Protein AF-A0A7V4QR50-F1 (afdb_monomer_lite)

Sequence (170 aa):
MYRIDANFIKLSDVRLDKIAEGLIGVYVLYSGHSRSNPTYIGEGIILDRFYAHLHNKEMYLTKPISGVMAIIGDKTRKYWKERAQIVEWALLNIALETNRFPARNKKPGNNKIVEKYIEKYNKIKIYCYGIDPFCATGRLKISDNKIIDIDKNGITIPWNRHSPNRGRRY

pLDDT: mean 85.7, std 12.93, range [35.84, 97.62]

Foldseek 3Di:
DAEAEFEKDKPVPDDPVVLVQQFWWWKFKDADPDFQATQDIDTGSVVVVVVCCPPPPLNDGHPPMIFIMTGRGHPPDPVSRLSRQVVQLQVQVLCVVLVRHHPSDPDSTDVVSVVVCCVVPQKYKYFYWQFDRRGNVSPHTDDPDPIWIQGPVGIDRPDHNDDPDPDDDD

Secondary structure (DSSP, 8-state):
-EEEEEEEEEGGGS-HHHHHTTEEEEEEEEETT--SS-SEEEEEEHHHHHHHHHH-TTTPPPSSEEEEEEEEEETT-HHHHHHHHHHHHHHHHHHHHTT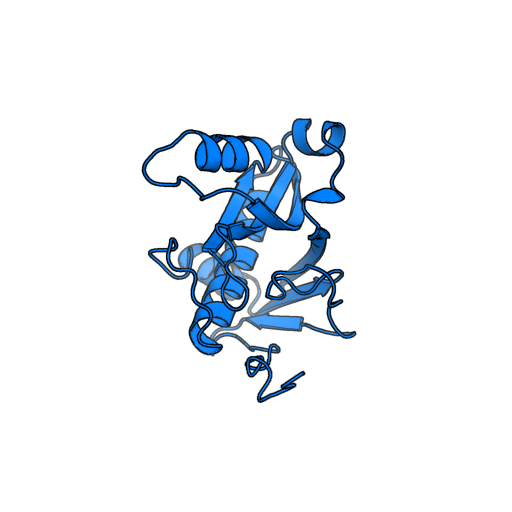---TT--SS--HHHHHHHHHHHSEEEEEEEEB-TT-TTS-PBPPTT-EEEEETTEE---------------

Radius of gyration: 15.64 Å; chains: 1; bounding box: 41×37×41 Å

Structure (mmCIF, N/CA/C/O backbone):
data_AF-A0A7V4QR50-F1
#
_entry.id   AF-A0A7V4QR50-F1
#
loop_
_atom_site.group_PDB
_atom_site.id
_atom_site.type_symbol
_atom_site.label_atom_id
_atom_site.label_alt_id
_atom_site.label_comp_id
_atom_site.label_asym_id
_atom_site.label_entity_id
_atom_site.label_seq_id
_atom_site.pdbx_PDB_ins_code
_atom_site.Cartn_x
_atom_site.Cartn_y
_atom_site.Cartn_z
_atom_site.occupancy
_atom_site.B_iso_or_equiv
_atom_site.auth_seq_id
_atom_site.auth_comp_id
_atom_site.auth_asym_id
_atom_site.auth_atom_id
_atom_site.pdbx_PDB_model_num
ATOM 1 N N . MET A 1 1 ? -16.420 -0.534 13.504 1.00 92.81 1 MET A N 1
ATOM 2 C CA . MET A 1 1 ? -15.348 -1.218 12.748 1.00 92.81 1 MET A CA 1
ATOM 3 C C . MET A 1 1 ? -15.466 -0.858 11.274 1.00 92.81 1 MET A C 1
ATOM 5 O O . MET A 1 1 ? -16.554 -0.980 10.727 1.00 92.81 1 MET A O 1
ATOM 9 N N . TYR A 1 2 ? -14.376 -0.429 10.641 1.00 96.56 2 TYR A N 1
ATOM 10 C CA . TYR A 1 2 ? -14.298 -0.118 9.213 1.00 96.56 2 TYR A CA 1
ATOM 11 C C . TYR A 1 2 ? -13.513 -1.199 8.465 1.00 96.56 2 TYR A C 1
ATOM 13 O O . TYR A 1 2 ? -12.436 -1.585 8.911 1.00 96.56 2 TYR A O 1
ATOM 21 N N . ARG A 1 3 ? -14.038 -1.689 7.338 1.00 95.81 3 ARG A N 1
ATOM 22 C CA . ARG A 1 3 ? -13.418 -2.750 6.530 1.00 95.81 3 ARG A CA 1
ATOM 23 C C . ARG A 1 3 ? -12.875 -2.192 5.215 1.00 95.81 3 ARG A C 1
ATOM 25 O O . ARG A 1 3 ? -13.574 -1.443 4.531 1.00 95.81 3 ARG A O 1
ATOM 32 N N . ILE A 1 4 ? -11.659 -2.601 4.860 1.00 95.94 4 ILE A N 1
ATOM 33 C CA . ILE A 1 4 ? -11.036 -2.364 3.556 1.00 95.94 4 ILE A CA 1
ATOM 34 C C . ILE A 1 4 ? -10.551 -3.706 3.009 1.00 95.94 4 ILE A C 1
ATOM 36 O O . ILE A 1 4 ? -9.863 -4.442 3.709 1.00 95.94 4 ILE A O 1
ATOM 40 N N . ASP A 1 5 ? -10.886 -4.006 1.762 1.00 94.69 5 ASP A N 1
ATOM 41 C CA . ASP A 1 5 ? -10.377 -5.171 1.043 1.00 94.69 5 ASP A CA 1
ATOM 42 C C . ASP A 1 5 ? -9.316 -4.698 0.040 1.00 94.69 5 ASP A C 1
ATOM 44 O O . ASP A 1 5 ? -9.555 -3.776 -0.741 1.00 94.69 5 ASP A O 1
ATOM 48 N N . ALA A 1 6 ? -8.128 -5.299 0.090 1.00 95.44 6 ALA A N 1
ATOM 49 C CA . ALA A 1 6 ? -6.980 -4.948 -0.740 1.00 95.44 6 ALA A CA 1
ATOM 50 C C . ALA A 1 6 ? -6.440 -6.205 -1.434 1.00 95.44 6 ALA A C 1
ATOM 52 O O . ALA A 1 6 ? -5.659 -6.969 -0.863 1.00 95.44 6 ALA A O 1
ATOM 53 N N . ASN A 1 7 ? -6.878 -6.431 -2.673 1.00 94.56 7 ASN A N 1
ATOM 54 C CA . ASN A 1 7 ? -6.395 -7.536 -3.496 1.00 94.56 7 ASN A CA 1
ATOM 55 C C . ASN A 1 7 ? -5.193 -7.091 -4.332 1.00 94.56 7 ASN A C 1
ATOM 57 O O . ASN A 1 7 ? -5.343 -6.298 -5.261 1.00 94.56 7 ASN A O 1
ATOM 61 N N . PHE A 1 8 ? -4.012 -7.602 -4.000 1.00 94.38 8 PHE A N 1
ATOM 62 C CA . PHE A 1 8 ? -2.772 -7.271 -4.684 1.00 94.38 8 PHE A CA 1
ATOM 63 C C . PHE A 1 8 ? -2.564 -8.170 -5.901 1.00 94.38 8 PHE A C 1
ATOM 65 O O . PHE A 1 8 ? -2.462 -9.392 -5.795 1.00 94.38 8 PHE A O 1
ATOM 72 N N . ILE A 1 9 ? -2.442 -7.546 -7.064 1.00 93.19 9 ILE A N 1
ATOM 73 C CA . ILE A 1 9 ? -2.129 -8.186 -8.342 1.00 93.19 9 ILE A CA 1
ATOM 74 C C . ILE A 1 9 ? -0.778 -7.690 -8.845 1.00 93.19 9 ILE A C 1
ATOM 76 O O . ILE A 1 9 ? -0.343 -6.590 -8.492 1.00 93.19 9 ILE A O 1
ATOM 80 N N . LYS A 1 10 ? -0.086 -8.488 -9.662 1.00 92.38 10 LYS A N 1
ATOM 81 C CA . LYS A 1 10 ? 1.173 -8.034 -10.259 1.00 92.38 10 LYS A CA 1
ATOM 82 C C . LYS A 1 10 ? 0.905 -6.882 -11.206 1.00 92.38 10 LYS A C 1
ATOM 84 O O . LYS A 1 10 ? -0.071 -6.897 -11.949 1.00 92.38 10 LYS A O 1
ATOM 89 N N . LEU A 1 11 ? 1.840 -5.942 -11.242 1.00 88.81 11 LEU A N 1
ATOM 90 C CA . LEU A 1 11 ? 1.784 -4.831 -12.181 1.00 88.81 11 LEU A CA 1
ATOM 91 C C . LEU A 1 11 ? 1.727 -5.306 -13.645 1.00 88.81 11 LEU A C 1
ATOM 93 O O . LEU A 1 11 ? 1.005 -4.726 -14.446 1.00 88.81 11 LEU A O 1
ATOM 97 N N . SER A 1 12 ? 2.452 -6.379 -13.976 1.00 88.31 12 SER A N 1
ATOM 98 C CA . SER A 1 12 ? 2.467 -6.985 -15.315 1.00 88.31 12 SER A CA 1
ATOM 99 C C . SER A 1 12 ? 1.127 -7.571 -15.752 1.00 88.31 12 SER A C 1
ATOM 101 O O . SER A 1 12 ? 0.918 -7.774 -16.942 1.00 88.31 12 SER A O 1
ATOM 103 N N . ASP A 1 13 ? 0.243 -7.865 -14.798 1.00 90.00 13 ASP A N 1
ATOM 104 C CA . ASP A 1 13 ? -0.997 -8.600 -15.047 1.00 90.00 13 ASP A CA 1
ATOM 105 C C . ASP A 1 13 ? -2.193 -7.639 -15.161 1.00 90.00 13 ASP A C 1
ATOM 107 O O . ASP A 1 13 ? -3.327 -8.064 -15.390 1.00 90.00 13 ASP A O 1
ATOM 111 N N . VAL A 1 14 ? -1.964 -6.330 -14.991 1.00 84.44 14 VAL A N 1
ATOM 112 C CA . VAL A 1 14 ? -3.031 -5.332 -15.033 1.00 84.44 14 VAL A CA 1
ATOM 113 C C . VAL A 1 14 ? -3.267 -4.869 -16.459 1.00 84.44 14 VAL A C 1
ATOM 115 O O . VAL A 1 14 ? -2.363 -4.384 -17.139 1.00 84.44 14 VAL A O 1
ATOM 118 N N . ARG A 1 15 ? -4.517 -4.978 -16.909 1.00 83.38 15 ARG A N 1
ATOM 119 C CA . ARG A 1 15 ? -4.895 -4.507 -18.237 1.00 83.38 15 ARG A CA 1
ATOM 120 C C . ARG A 1 15 ? -4.892 -2.975 -18.297 1.00 83.38 15 ARG A C 1
ATOM 122 O O . ARG A 1 15 ? -5.453 -2.304 -17.428 1.00 83.38 15 ARG A O 1
ATOM 129 N N . LEU A 1 16 ? -4.279 -2.431 -19.347 1.00 79.88 16 LEU A N 1
ATOM 130 C CA . LEU A 1 16 ? -4.116 -0.985 -19.533 1.00 79.88 16 LEU A CA 1
ATOM 131 C C . LEU A 1 16 ? -5.446 -0.249 -19.727 1.00 79.88 16 LEU A C 1
ATOM 133 O O . LEU A 1 16 ? -5.589 0.864 -19.227 1.00 79.88 16 LEU A O 1
ATOM 137 N N . ASP A 1 17 ? -6.420 -0.877 -20.391 1.00 80.50 17 ASP A N 1
ATOM 138 C CA . ASP A 1 17 ? -7.764 -0.317 -20.573 1.00 80.50 17 ASP A CA 1
ATOM 139 C C . ASP A 1 17 ? -8.435 -0.030 -19.226 1.00 80.50 17 ASP A C 1
ATOM 141 O O . ASP A 1 17 ? -9.008 1.036 -19.035 1.00 80.50 17 ASP A O 1
ATOM 145 N N . LYS A 1 18 ? -8.261 -0.929 -18.251 1.00 73.38 18 LYS A N 1
ATOM 146 C CA . LYS A 1 18 ? -8.786 -0.742 -16.897 1.00 73.38 18 LYS A CA 1
ATOM 147 C C . LYS A 1 18 ? -8.083 0.379 -16.147 1.00 73.38 18 LYS A C 1
ATOM 149 O O . LYS A 1 18 ? -8.743 1.187 -15.507 1.00 73.38 18 LYS A O 1
ATOM 154 N N . ILE A 1 19 ? -6.756 0.470 -16.228 1.00 75.19 19 ILE A N 1
ATOM 155 C CA . ILE A 1 19 ? -6.003 1.544 -15.558 1.00 75.19 19 ILE A CA 1
ATOM 156 C C . ILE A 1 19 ? -6.353 2.927 -16.141 1.00 75.19 19 ILE A C 1
ATOM 158 O O . ILE A 1 19 ? -6.427 3.903 -15.387 1.00 75.19 19 ILE A O 1
ATOM 162 N N . ALA A 1 20 ? -6.610 3.013 -17.451 1.00 74.56 20 ALA A N 1
ATOM 163 C CA . ALA A 1 20 ? -6.952 4.257 -18.144 1.00 74.56 20 ALA A CA 1
ATOM 164 C C . ALA A 1 20 ? -8.280 4.887 -17.677 1.00 74.56 20 ALA A C 1
ATOM 166 O O . ALA A 1 20 ? -8.459 6.098 -17.803 1.00 74.56 20 ALA A O 1
ATOM 167 N N . GLU A 1 21 ? -9.174 4.113 -17.052 1.00 81.31 21 GLU A N 1
ATOM 168 C CA . GLU A 1 21 ? -10.432 4.606 -16.464 1.00 81.31 21 GLU A CA 1
ATOM 169 C C . GLU A 1 21 ? -10.204 5.511 -15.223 1.00 81.31 21 GLU A C 1
ATOM 171 O O . GLU A 1 21 ? -11.137 6.112 -14.687 1.00 81.31 21 GLU A O 1
ATOM 176 N N . GLY A 1 22 ? -8.952 5.679 -14.773 1.00 81.12 22 GLY A N 1
ATOM 177 C CA . GLY A 1 22 ? -8.606 6.520 -13.626 1.00 81.12 22 GLY A CA 1
ATOM 178 C C . GLY A 1 22 ? -8.783 5.792 -12.297 1.00 81.12 22 GLY A C 1
ATOM 179 O O . GLY A 1 22 ? -9.334 6.346 -11.345 1.00 81.12 22 GLY A O 1
ATOM 180 N N . LEU A 1 23 ? -8.331 4.540 -12.236 1.00 88.62 23 LEU A N 1
ATOM 181 C CA . LEU A 1 23 ? -8.386 3.732 -11.022 1.00 88.62 23 LEU A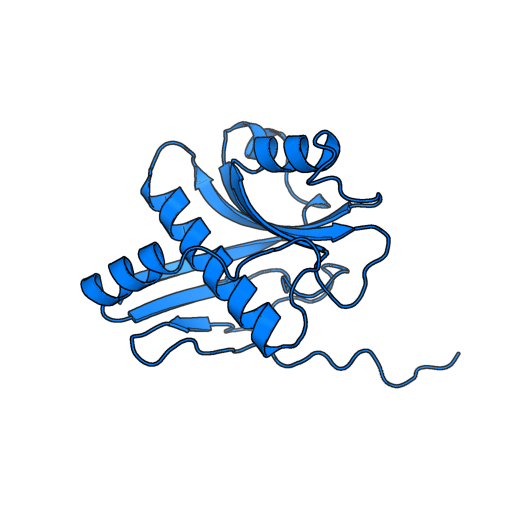 CA 1
ATOM 182 C C . LEU A 1 23 ? -7.477 4.302 -9.932 1.00 88.62 23 LEU A C 1
ATOM 184 O O . LEU A 1 23 ? -6.325 4.666 -10.183 1.00 88.62 23 LEU A O 1
ATOM 188 N N . ILE A 1 24 ? -8.005 4.333 -8.709 1.00 91.69 24 ILE A N 1
ATOM 189 C CA . ILE A 1 24 ? -7.270 4.678 -7.497 1.00 91.69 24 ILE A CA 1
ATOM 190 C C . ILE A 1 24 ? -6.834 3.391 -6.808 1.00 91.69 24 ILE A C 1
ATOM 192 O O . ILE A 1 24 ? -7.628 2.469 -6.595 1.00 91.69 24 ILE A O 1
ATOM 196 N N . GLY A 1 25 ? -5.573 3.346 -6.397 1.00 93.19 25 GLY A N 1
ATOM 197 C CA . GLY A 1 25 ? -5.053 2.209 -5.663 1.00 93.19 25 GLY A CA 1
ATOM 198 C C . GLY A 1 25 ? -3.790 2.504 -4.883 1.00 93.19 25 GLY A C 1
ATOM 199 O O . GLY A 1 25 ? -3.335 3.645 -4.790 1.00 93.19 25 GLY A O 1
ATOM 200 N N . VAL A 1 26 ? -3.238 1.429 -4.336 1.00 95.56 26 VAL A N 1
ATOM 201 C CA . VAL A 1 26 ? -1.937 1.401 -3.668 1.00 95.56 26 VAL A CA 1
ATOM 202 C C . VAL A 1 26 ? -1.012 0.496 -4.459 1.00 95.56 26 VAL A C 1
ATOM 204 O O . VAL A 1 26 ? -1.439 -0.550 -4.942 1.00 95.56 26 VAL A O 1
ATOM 207 N N . TYR A 1 27 ? 0.246 0.887 -4.600 1.00 94.19 27 TYR A N 1
ATOM 208 C CA . TYR A 1 27 ? 1.251 0.153 -5.358 1.00 94.19 27 TYR A CA 1
ATOM 209 C C . TYR A 1 27 ? 2.551 0.032 -4.565 1.00 94.19 27 TYR A C 1
ATOM 211 O O . TYR A 1 27 ? 2.948 0.939 -3.832 1.00 94.19 27 TYR A O 1
ATOM 219 N N . VAL A 1 28 ? 3.217 -1.109 -4.732 1.00 94.25 28 VAL A N 1
ATOM 220 C CA . VAL A 1 28 ? 4.521 -1.416 -4.144 1.00 94.25 28 VAL A CA 1
ATOM 221 C C . VAL A 1 28 ? 5.479 -1.751 -5.273 1.00 94.25 28 VAL A C 1
ATOM 223 O O . VAL A 1 28 ? 5.284 -2.739 -5.981 1.00 94.25 28 VAL A O 1
ATOM 226 N N . LEU A 1 29 ? 6.490 -0.906 -5.463 1.00 93.06 29 LEU A N 1
ATOM 227 C CA . LEU A 1 29 ? 7.396 -0.948 -6.606 1.00 93.06 29 LEU A CA 1
ATOM 228 C C . LEU A 1 29 ? 8.796 -1.369 -6.191 1.00 93.06 29 LEU A C 1
ATOM 230 O O . LEU A 1 29 ? 9.337 -0.909 -5.186 1.00 93.06 29 LEU A O 1
ATOM 234 N N . TYR A 1 30 ? 9.407 -2.174 -7.047 1.00 91.94 30 TYR A N 1
ATOM 235 C CA . TYR A 1 30 ? 10.787 -2.622 -6.985 1.00 91.94 30 TYR A CA 1
ATOM 236 C C . TYR A 1 30 ? 11.485 -2.200 -8.274 1.00 91.94 30 TYR A C 1
ATOM 238 O O . TYR A 1 30 ? 10.965 -2.410 -9.370 1.00 91.94 30 TYR A O 1
ATOM 246 N N . SER A 1 31 ? 12.663 -1.600 -8.144 1.00 88.25 31 SER A N 1
ATOM 247 C CA . SER A 1 31 ? 13.432 -1.061 -9.266 1.00 88.25 31 SER A CA 1
ATOM 248 C C . SER A 1 31 ? 14.902 -1.479 -9.169 1.00 88.25 31 SER A C 1
ATOM 250 O O . SER A 1 31 ? 15.363 -1.856 -8.087 1.00 88.25 31 SER A O 1
ATOM 252 N N . GLY A 1 32 ? 15.637 -1.431 -10.284 1.00 74.88 32 GLY A N 1
ATOM 253 C CA . GLY A 1 32 ? 17.101 -1.549 -10.297 1.00 74.88 32 GLY A CA 1
ATOM 254 C C . GLY A 1 32 ? 17.657 -2.805 -9.615 1.00 74.88 32 GLY A C 1
ATOM 255 O O . GLY A 1 32 ? 18.703 -2.735 -8.981 1.00 74.88 32 GLY A O 1
ATOM 256 N N . HIS A 1 33 ? 16.961 -3.940 -9.737 1.00 73.19 33 HIS A N 1
ATOM 257 C CA . HIS A 1 33 ? 17.288 -5.230 -9.108 1.00 73.19 33 HIS A CA 1
ATOM 258 C C . HIS A 1 33 ? 17.110 -5.317 -7.584 1.00 73.19 33 HIS A C 1
ATOM 260 O O . HIS A 1 33 ? 17.598 -6.277 -6.987 1.00 73.19 33 HIS A O 1
ATOM 266 N N . SER A 1 34 ? 16.392 -4.397 -6.931 1.00 75.62 34 SER A N 1
ATOM 267 C CA . SER A 1 34 ? 16.076 -4.565 -5.505 1.00 75.62 34 SER A CA 1
ATOM 268 C C . SER A 1 34 ? 15.289 -5.861 -5.266 1.00 75.62 34 SER A C 1
ATOM 270 O O . SER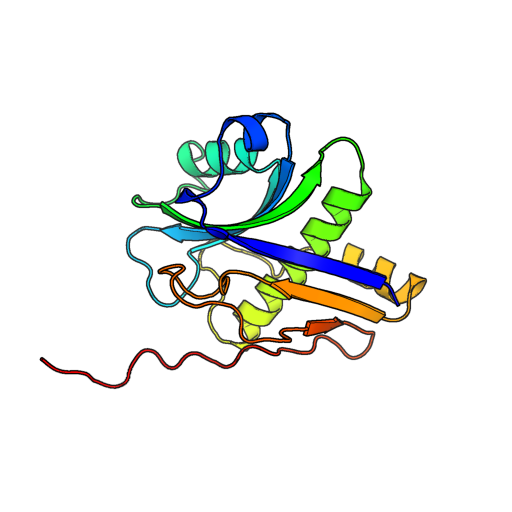 A 1 34 ? 14.194 -6.033 -5.801 1.00 75.62 34 SER A O 1
ATOM 272 N N . ARG A 1 35 ? 15.849 -6.789 -4.473 1.00 72.38 35 ARG A N 1
ATOM 273 C CA . ARG A 1 35 ? 15.242 -8.112 -4.206 1.00 72.38 35 ARG A CA 1
ATOM 274 C C . ARG A 1 35 ? 14.607 -8.241 -2.822 1.00 72.38 35 ARG A C 1
ATOM 276 O O . ARG A 1 35 ? 13.737 -9.088 -2.648 1.00 72.38 35 ARG A O 1
ATOM 283 N N . SER A 1 36 ? 15.044 -7.443 -1.848 1.00 78.81 36 SER A N 1
ATOM 284 C CA . SER A 1 36 ? 14.636 -7.573 -0.440 1.00 78.81 36 SER A CA 1
ATOM 285 C C . SER A 1 36 ? 13.681 -6.475 0.021 1.00 78.81 36 SER A C 1
ATOM 287 O O . SER A 1 36 ? 12.732 -6.764 0.747 1.00 78.81 36 SER A O 1
ATOM 289 N N . ASN A 1 37 ? 13.894 -5.236 -0.432 1.00 89.00 37 ASN A N 1
ATOM 290 C CA . ASN A 1 37 ? 13.136 -4.070 0.020 1.00 89.00 37 ASN A CA 1
ATOM 291 C C . ASN A 1 37 ? 12.400 -3.428 -1.161 1.00 89.00 37 ASN A C 1
ATOM 293 O O . ASN A 1 37 ? 12.998 -3.279 -2.234 1.00 89.00 37 ASN A O 1
ATOM 297 N N . PRO A 1 38 ? 11.135 -3.010 -0.998 1.00 92.00 38 PRO A N 1
ATOM 298 C CA . PRO A 1 38 ? 10.504 -2.134 -1.970 1.00 92.00 38 PRO A CA 1
ATOM 299 C C . PRO A 1 38 ? 11.374 -0.902 -2.223 1.00 92.00 38 PRO A C 1
ATOM 301 O O . PRO A 1 38 ? 12.014 -0.371 -1.317 1.00 92.00 38 PRO A O 1
ATOM 304 N N . THR A 1 39 ? 11.403 -0.423 -3.460 1.00 92.44 39 THR A N 1
ATOM 305 C CA . THR A 1 39 ? 11.986 0.885 -3.763 1.00 92.44 39 THR A CA 1
ATOM 306 C C . THR A 1 39 ? 11.034 2.004 -3.362 1.00 92.44 39 THR A C 1
ATOM 308 O O . THR A 1 39 ? 11.486 3.026 -2.844 1.00 92.44 39 THR A O 1
ATOM 311 N N . TYR A 1 40 ? 9.733 1.805 -3.582 1.00 92.69 40 TYR A N 1
ATOM 312 C CA . TYR A 1 40 ? 8.707 2.796 -3.288 1.00 92.69 40 TYR A CA 1
ATOM 313 C C . TYR A 1 40 ? 7.361 2.136 -2.974 1.00 92.69 40 TYR A C 1
ATOM 315 O O . TYR A 1 40 ? 6.982 1.160 -3.619 1.00 92.69 40 TYR A O 1
ATOM 323 N N . ILE A 1 41 ? 6.636 2.684 -2.005 1.00 94.75 41 ILE A N 1
ATOM 324 C CA . ILE A 1 41 ? 5.229 2.376 -1.728 1.00 94.75 41 ILE A CA 1
ATOM 325 C C . ILE A 1 41 ? 4.458 3.680 -1.887 1.00 94.75 41 ILE A C 1
ATOM 327 O O . ILE A 1 41 ? 4.873 4.703 -1.341 1.00 94.75 41 ILE A O 1
ATOM 331 N N . GLY A 1 42 ? 3.365 3.655 -2.641 1.00 93.44 42 GLY A N 1
ATOM 332 C CA . GLY A 1 42 ? 2.589 4.857 -2.903 1.00 93.44 42 GLY A CA 1
ATOM 333 C C . GLY A 1 42 ? 1.119 4.586 -3.158 1.00 93.44 42 GLY A C 1
ATOM 334 O O . GLY A 1 42 ? 0.712 3.457 -3.429 1.00 93.44 42 GLY A O 1
ATOM 335 N N . GLU A 1 43 ? 0.329 5.653 -3.122 1.00 94.00 43 GLU A N 1
ATOM 336 C CA . GLU A 1 43 ? -1.094 5.629 -3.452 1.00 94.00 43 GLU A CA 1
ATOM 337 C C . GLU A 1 43 ? -1.483 6.689 -4.494 1.00 94.00 43 GLU A C 1
ATOM 339 O O . GLU A 1 43 ? -0.763 7.667 -4.727 1.00 94.00 43 GLU A O 1
ATOM 344 N N . GLY A 1 44 ? -2.622 6.488 -5.157 1.00 91.56 44 GLY A N 1
ATOM 345 C CA . GLY A 1 44 ? -3.263 7.488 -6.010 1.00 91.56 44 GLY A CA 1
ATOM 346 C C . GLY A 1 44 ? -3.815 6.937 -7.316 1.00 91.56 44 GLY A C 1
ATOM 347 O O . GLY A 1 44 ? -4.063 5.738 -7.432 1.00 91.56 44 GLY A O 1
ATOM 348 N N . ILE A 1 45 ? -4.027 7.838 -8.283 1.00 89.75 45 ILE A N 1
ATOM 349 C CA . ILE A 1 45 ? -4.424 7.466 -9.645 1.00 89.75 45 ILE A CA 1
ATOM 350 C C . ILE A 1 45 ? -3.245 6.749 -10.288 1.00 89.75 45 ILE A C 1
ATOM 352 O O . ILE A 1 45 ? -2.172 7.324 -10.458 1.00 89.75 45 ILE A O 1
ATOM 356 N N .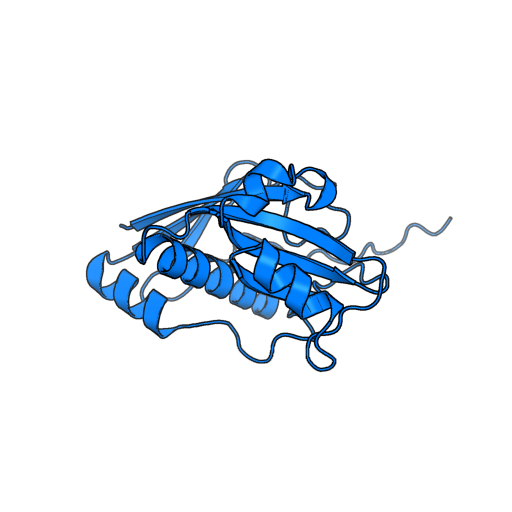 ILE A 1 46 ? -3.437 5.474 -10.595 1.00 86.50 46 ILE A N 1
ATOM 357 C CA . ILE A 1 46 ? -2.327 4.558 -10.858 1.00 86.50 46 ILE A CA 1
ATOM 358 C C . ILE A 1 46 ? -1.520 5.005 -12.079 1.00 86.50 46 ILE A C 1
ATOM 360 O O . ILE A 1 46 ? -0.298 5.118 -11.989 1.00 86.50 46 ILE A O 1
ATOM 364 N N . LEU A 1 47 ? -2.191 5.345 -13.184 1.00 84.94 47 LEU A N 1
ATOM 365 C CA . LEU A 1 47 ? -1.522 5.753 -14.421 1.00 84.94 47 LEU A CA 1
ATOM 366 C C . LEU A 1 47 ? -0.667 7.013 -14.240 1.00 84.94 47 LEU A C 1
ATOM 368 O O . LEU A 1 47 ? 0.515 7.014 -14.583 1.00 84.94 47 LEU A O 1
ATOM 372 N N . ASP A 1 48 ? -1.246 8.052 -13.638 1.00 86.19 48 ASP A N 1
ATOM 373 C CA . ASP A 1 48 ? -0.582 9.339 -13.410 1.00 86.19 48 ASP A CA 1
ATOM 374 C C . ASP A 1 48 ? 0.674 9.166 -12.550 1.00 86.19 48 ASP A C 1
ATOM 376 O O . ASP A 1 48 ? 1.722 9.766 -12.804 1.00 86.19 48 ASP A O 1
ATOM 380 N N . ARG A 1 49 ? 0.589 8.300 -11.533 1.00 85.94 49 ARG A N 1
ATOM 381 C CA . ARG A 1 49 ? 1.713 8.000 -10.643 1.00 85.94 49 ARG A CA 1
ATOM 382 C C . ARG A 1 49 ? 2.810 7.220 -11.356 1.00 85.94 49 ARG A C 1
ATOM 384 O O . ARG A 1 49 ? 3.981 7.557 -11.187 1.00 85.94 49 ARG A O 1
ATOM 391 N N . PHE A 1 50 ? 2.463 6.236 -12.184 1.00 82.75 50 PHE A N 1
ATOM 392 C CA . PHE A 1 50 ? 3.451 5.528 -13.001 1.00 82.75 50 PHE A CA 1
ATOM 393 C C . PHE A 1 50 ? 4.174 6.465 -13.965 1.00 82.75 50 PHE A C 1
ATOM 395 O O . PHE A 1 50 ? 5.403 6.430 -14.033 1.00 82.75 50 PHE A O 1
ATOM 402 N N . TYR A 1 51 ? 3.440 7.343 -14.649 1.00 83.94 51 TYR A N 1
ATOM 403 C CA . TYR A 1 51 ? 4.037 8.347 -15.526 1.00 83.94 51 TYR A CA 1
ATOM 404 C C . TYR A 1 51 ? 5.003 9.260 -14.755 1.00 83.94 51 TYR A C 1
ATOM 406 O O . TYR A 1 51 ? 6.149 9.454 -15.168 1.00 83.94 51 TYR A O 1
ATOM 414 N N . ALA A 1 52 ? 4.602 9.743 -13.575 1.00 84.00 52 ALA A N 1
ATOM 415 C CA . ALA A 1 52 ? 5.472 10.550 -12.725 1.00 84.00 52 ALA A CA 1
ATOM 416 C C . ALA A 1 52 ? 6.771 9.814 -12.336 1.00 84.00 52 ALA A C 1
ATOM 418 O O . ALA A 1 52 ? 7.844 10.406 -12.412 1.00 84.00 52 ALA A O 1
ATOM 419 N N . HIS A 1 53 ? 6.715 8.524 -11.989 1.00 82.75 53 HIS A N 1
ATOM 420 C CA . HIS A 1 53 ? 7.907 7.732 -11.648 1.00 82.75 53 HIS A CA 1
ATOM 421 C C . HIS A 1 53 ? 8.864 7.480 -12.822 1.00 82.75 53 HIS A C 1
ATOM 423 O O . HIS A 1 53 ? 10.042 7.197 -12.600 1.00 82.75 53 HIS A O 1
ATOM 429 N N . LEU A 1 54 ? 8.377 7.572 -14.061 1.00 80.56 54 LEU A N 1
ATOM 430 C CA . LEU A 1 54 ? 9.194 7.404 -15.263 1.00 80.56 54 LEU A CA 1
ATOM 431 C C . LEU A 1 54 ? 9.841 8.714 -15.727 1.00 80.56 54 LEU A C 1
ATOM 433 O O . LEU A 1 54 ? 10.933 8.678 -16.290 1.00 80.56 54 LEU A O 1
ATOM 437 N N . HIS A 1 55 ? 9.186 9.854 -15.488 1.00 78.69 55 HIS A N 1
ATOM 438 C CA . HIS A 1 55 ? 9.570 11.135 -16.091 1.00 78.69 55 HIS A CA 1
ATOM 439 C C . HIS A 1 55 ? 10.033 12.204 -15.092 1.00 78.69 55 HIS A C 1
ATOM 441 O O . HIS A 1 55 ? 10.700 13.159 -15.488 1.00 78.69 55 HIS A O 1
ATOM 447 N N . ASN A 1 56 ? 9.733 12.066 -13.798 1.00 76.69 56 ASN A N 1
ATOM 448 C CA . ASN A 1 56 ? 10.168 13.021 -12.782 1.00 76.69 56 ASN A CA 1
ATOM 449 C C . ASN A 1 56 ? 11.527 12.609 -12.194 1.00 76.69 56 ASN A C 1
ATOM 451 O O . ASN A 1 56 ? 11.626 11.582 -11.525 1.00 76.69 56 ASN A O 1
ATOM 455 N N . LYS A 1 57 ? 12.559 13.447 -12.380 1.00 68.38 57 LYS A N 1
ATOM 456 C CA . LYS A 1 57 ? 13.929 13.218 -11.875 1.00 68.38 57 LYS A CA 1
ATOM 457 C C . LYS A 1 57 ? 13.991 12.942 -10.366 1.00 68.38 57 LYS A C 1
ATOM 459 O O . LYS A 1 57 ? 14.842 12.173 -9.932 1.00 68.38 57 LYS A O 1
ATOM 464 N N . GLU A 1 58 ? 13.090 13.517 -9.571 1.00 69.12 58 GLU A N 1
ATOM 465 C CA . GLU A 1 58 ? 13.067 13.323 -8.114 1.00 69.12 58 GLU A CA 1
ATOM 466 C C . GLU A 1 58 ? 12.452 11.982 -7.689 1.00 69.12 58 GLU A C 1
ATOM 468 O O . GLU A 1 58 ? 12.785 11.446 -6.630 1.00 69.12 58 GLU A O 1
ATOM 473 N N . MET A 1 59 ? 11.561 11.429 -8.516 1.00 69.56 59 MET A N 1
ATOM 474 C CA . MET A 1 59 ? 10.833 10.178 -8.261 1.00 69.56 59 MET A CA 1
ATOM 475 C C . MET A 1 59 ? 11.256 9.045 -9.200 1.00 69.56 59 MET A C 1
ATOM 477 O O . MET A 1 59 ? 10.599 8.000 -9.235 1.00 69.56 59 MET A O 1
ATOM 481 N N . TYR A 1 60 ? 12.342 9.267 -9.944 1.00 78.56 60 TYR A N 1
ATOM 482 C CA . TYR A 1 60 ? 12.818 8.389 -10.997 1.00 78.56 60 TYR A CA 1
ATOM 483 C C . TYR A 1 60 ? 13.210 7.021 -10.438 1.00 78.56 60 TYR A C 1
ATOM 485 O O . TYR A 1 60 ? 14.040 6.907 -9.528 1.00 78.56 60 TYR A O 1
ATOM 493 N N . LEU A 1 61 ? 12.609 5.978 -11.009 1.00 83.44 61 LEU A N 1
ATOM 494 C CA . LEU A 1 61 ? 12.908 4.587 -10.692 1.00 83.44 61 LEU A CA 1
ATOM 495 C C . LEU A 1 61 ? 13.798 3.972 -11.774 1.00 83.44 61 LEU A C 1
ATOM 497 O O . LEU A 1 61 ? 13.520 4.069 -12.969 1.00 83.44 61 LEU A O 1
ATOM 501 N N . THR A 1 62 ? 14.858 3.287 -11.352 1.00 85.75 62 THR A N 1
ATOM 502 C CA . THR A 1 62 ? 15.784 2.620 -12.272 1.00 85.75 62 THR A CA 1
ATOM 503 C C . THR A 1 62 ? 15.134 1.376 -12.876 1.00 85.75 62 THR A C 1
ATOM 505 O O . THR A 1 62 ? 14.652 0.504 -12.156 1.00 85.75 62 THR A O 1
ATOM 508 N N . LYS A 1 63 ? 15.145 1.240 -14.203 1.00 83.81 63 LYS A N 1
ATOM 509 C CA . LYS A 1 63 ? 14.616 0.043 -14.877 1.00 83.81 63 LYS A CA 1
ATOM 510 C C . LYS A 1 63 ? 15.470 -1.210 -14.570 1.00 83.81 63 LYS A C 1
ATOM 512 O O . LYS A 1 63 ? 16.673 -1.072 -14.352 1.00 83.81 63 LYS A O 1
ATOM 517 N N . PRO A 1 64 ? 14.886 -2.425 -14.580 1.00 87.06 64 PRO A N 1
ATOM 518 C CA . PRO A 1 64 ? 13.462 -2.721 -14.768 1.00 87.06 64 PRO A CA 1
ATOM 519 C C . PRO A 1 64 ? 12.625 -2.354 -13.533 1.00 87.06 64 PRO A C 1
ATOM 521 O O . PRO A 1 64 ? 13.111 -2.429 -12.406 1.00 87.06 64 PRO A O 1
ATOM 524 N N . ILE A 1 65 ? 11.363 -1.974 -13.758 1.00 87.12 65 ILE A N 1
ATOM 525 C CA . ILE A 1 65 ? 10.378 -1.727 -12.697 1.00 87.12 65 ILE A CA 1
ATOM 526 C C . ILE A 1 65 ? 9.447 -2.935 -12.632 1.00 87.12 65 ILE A C 1
ATOM 528 O O . ILE A 1 65 ? 8.918 -3.382 -13.646 1.00 87.12 65 ILE A O 1
ATOM 532 N N . SER A 1 66 ? 9.252 -3.452 -11.429 1.00 89.50 66 SER A N 1
ATOM 533 C CA . SER A 1 66 ? 8.303 -4.518 -11.117 1.00 89.50 66 SER A CA 1
ATOM 534 C C . SER A 1 66 ? 7.547 -4.155 -9.847 1.00 89.50 66 SER A C 1
ATOM 536 O O . SER A 1 66 ? 7.877 -3.173 -9.179 1.00 89.50 66 SER A O 1
ATOM 538 N N . GLY A 1 67 ? 6.515 -4.918 -9.510 1.00 91.12 67 GLY A N 1
ATOM 539 C CA . GLY A 1 67 ? 5.753 -4.651 -8.306 1.00 91.12 67 GLY A CA 1
ATOM 540 C C . GLY A 1 67 ? 4.373 -5.266 -8.320 1.00 91.12 67 GLY A C 1
ATOM 541 O O . GLY A 1 67 ? 3.997 -6.009 -9.232 1.00 91.12 67 GLY A O 1
ATOM 542 N N . VAL A 1 68 ? 3.615 -4.902 -7.299 1.00 93.69 68 VAL A N 1
ATOM 543 C CA . VAL A 1 68 ? 2.203 -5.239 -7.179 1.00 93.69 68 VAL A CA 1
ATOM 544 C C . VAL A 1 68 ? 1.388 -3.986 -6.927 1.00 93.69 68 VAL A C 1
ATOM 546 O O . VAL A 1 68 ? 1.907 -2.964 -6.475 1.00 93.69 68 VAL A O 1
ATOM 549 N N . MET A 1 69 ? 0.094 -4.082 -7.181 1.00 94.00 69 MET A N 1
ATOM 550 C CA . MET A 1 69 ? -0.859 -3.037 -6.856 1.00 94.00 69 MET A CA 1
ATOM 551 C C . MET A 1 69 ? -2.181 -3.628 -6.398 1.00 94.00 69 MET A C 1
ATOM 553 O O . MET A 1 69 ? -2.579 -4.696 -6.854 1.00 94.00 69 MET A O 1
ATOM 557 N N . ALA A 1 70 ? -2.866 -2.910 -5.517 1.00 94.00 70 ALA A N 1
ATOM 558 C CA . ALA A 1 70 ? -4.247 -3.164 -5.151 1.00 94.00 70 ALA A CA 1
ATOM 559 C C . ALA A 1 70 ? -5.116 -2.014 -5.660 1.00 94.00 70 ALA A C 1
ATOM 561 O O . ALA A 1 70 ? -4.895 -0.853 -5.305 1.00 94.00 70 ALA A O 1
ATOM 562 N N . ILE A 1 71 ? -6.105 -2.344 -6.490 1.00 91.75 71 ILE A N 1
ATOM 563 C CA . ILE A 1 71 ? -7.133 -1.397 -6.928 1.00 91.75 71 ILE A CA 1
ATOM 564 C C . ILE A 1 71 ? -8.138 -1.262 -5.789 1.00 91.75 71 ILE A C 1
ATOM 566 O O . ILE A 1 71 ? -8.712 -2.252 -5.342 1.00 91.75 71 ILE A O 1
ATOM 570 N N . ILE A 1 72 ? -8.329 -0.034 -5.317 1.00 92.25 72 ILE A N 1
ATOM 571 C CA . ILE A 1 72 ? -9.220 0.272 -4.197 1.00 92.25 72 ILE A CA 1
ATOM 572 C C . ILE A 1 72 ? -10.570 0.778 -4.704 1.00 92.25 72 ILE A C 1
ATOM 574 O O . ILE A 1 72 ? -11.596 0.483 -4.099 1.00 92.25 72 ILE A O 1
ATOM 578 N N . GLY A 1 73 ? -10.574 1.511 -5.815 1.00 87.00 73 GLY A N 1
ATOM 579 C CA . GLY A 1 73 ? -11.783 2.006 -6.459 1.00 87.00 73 GLY A CA 1
ATOM 580 C C . GLY A 1 73 ? -11.459 2.889 -7.658 1.00 87.00 73 GLY A C 1
ATOM 581 O O . GLY A 1 73 ? -10.371 2.810 -8.230 1.00 87.00 73 GLY A O 1
ATOM 582 N N . ASP A 1 74 ? -12.398 3.750 -8.024 1.00 82.75 74 ASP A N 1
ATOM 583 C CA . ASP A 1 74 ? -12.250 4.718 -9.111 1.00 82.75 74 ASP A CA 1
ATOM 584 C C . ASP A 1 74 ? -11.951 6.137 -8.586 1.00 82.75 74 ASP A C 1
ATOM 586 O O . ASP A 1 74 ? -11.985 6.411 -7.383 1.00 82.75 74 ASP A O 1
ATOM 590 N N . LYS A 1 75 ? -11.663 7.073 -9.495 1.00 79.56 75 LYS A N 1
ATOM 591 C CA . LYS A 1 75 ? -11.456 8.491 -9.160 1.00 79.56 75 LYS A CA 1
ATOM 592 C C . LYS A 1 75 ? -12.730 9.273 -8.833 1.00 79.56 75 LYS A C 1
ATOM 594 O O . LYS A 1 75 ? -12.636 10.444 -8.477 1.00 79.56 75 LYS A O 1
ATOM 599 N N . THR A 1 76 ? -13.914 8.675 -8.960 1.00 79.44 76 THR A N 1
ATOM 600 C CA . THR A 1 76 ? -15.185 9.410 -8.856 1.00 79.44 76 THR A CA 1
ATOM 601 C C . THR A 1 76 ? -15.547 9.746 -7.415 1.00 79.44 76 THR A C 1
ATOM 603 O O . THR A 1 76 ? -16.292 10.694 -7.170 1.00 79.44 76 THR A O 1
ATOM 606 N N . ARG A 1 77 ? -15.009 9.002 -6.436 1.00 81.44 77 ARG A N 1
ATOM 607 C CA . ARG A 1 77 ? -15.348 9.192 -5.021 1.00 81.44 77 ARG A CA 1
ATOM 608 C C . ARG A 1 77 ? -14.125 9.440 -4.148 1.00 81.44 77 ARG A C 1
ATOM 610 O O . ARG A 1 77 ? -13.208 8.626 -4.070 1.00 81.44 77 ARG A O 1
ATOM 617 N N . LYS A 1 78 ? -14.181 10.526 -3.369 1.00 85.38 78 LYS A N 1
ATOM 618 C CA . LYS A 1 78 ? -13.132 10.927 -2.413 1.00 85.38 78 LYS A CA 1
ATOM 619 C C . LYS A 1 78 ? -12.742 9.815 -1.431 1.00 85.38 78 LYS A C 1
ATOM 621 O O . LYS A 1 78 ? -11.569 9.691 -1.092 1.00 85.38 78 LYS A O 1
ATOM 626 N N . TYR A 1 79 ? -13.689 8.990 -0.980 1.00 88.12 79 TYR A N 1
ATOM 627 C CA . TYR A 1 79 ? -13.377 7.950 0.005 1.00 88.12 79 TYR A CA 1
ATOM 628 C C . TYR A 1 79 ? -12.468 6.841 -0.549 1.00 88.12 79 TYR A C 1
ATOM 630 O O . TYR A 1 79 ? -11.800 6.177 0.239 1.00 88.12 79 TYR A O 1
ATOM 638 N N . TRP A 1 80 ? -12.398 6.636 -1.871 1.00 92.19 80 TRP A N 1
ATOM 639 C CA . TRP A 1 80 ? -11.462 5.670 -2.458 1.00 92.19 80 TRP A CA 1
ATOM 640 C C . TRP A 1 80 ? -10.015 6.104 -2.256 1.00 92.19 80 TRP A C 1
ATOM 642 O O . TRP A 1 80 ? -9.173 5.297 -1.867 1.00 92.19 80 TRP A O 1
ATOM 652 N N . LYS A 1 81 ? -9.757 7.405 -2.415 1.00 92.88 81 LYS A N 1
ATOM 653 C CA . LYS A 1 81 ? -8.471 8.023 -2.091 1.00 92.88 81 LYS A CA 1
ATOM 654 C C . LYS A 1 81 ? -8.136 7.864 -0.609 1.00 92.88 81 LYS A C 1
ATOM 656 O O . LYS A 1 81 ? -7.037 7.440 -0.278 1.00 92.88 81 LYS A O 1
ATOM 661 N N . GLU A 1 82 ? -9.091 8.141 0.279 1.00 95.06 82 GLU A N 1
ATOM 662 C CA . GLU A 1 82 ? -8.891 7.977 1.727 1.00 95.06 82 GLU A CA 1
ATOM 663 C C . GLU A 1 82 ? -8.579 6.515 2.102 1.00 95.06 82 GLU A C 1
ATOM 665 O O . GLU A 1 82 ? -7.656 6.260 2.872 1.00 95.06 82 GLU A O 1
ATOM 670 N N . ARG A 1 83 ? -9.282 5.537 1.511 1.00 95.69 83 ARG A N 1
ATOM 671 C CA . ARG A 1 83 ? -8.982 4.105 1.693 1.00 95.69 83 ARG A CA 1
ATOM 672 C C . ARG A 1 83 ? -7.581 3.744 1.206 1.00 95.69 83 ARG A C 1
ATOM 674 O O . ARG A 1 83 ? -6.875 3.024 1.904 1.00 95.69 83 ARG A O 1
ATOM 681 N N . ALA A 1 84 ? -7.174 4.246 0.041 1.00 95.69 84 ALA A N 1
ATOM 682 C CA . ALA A 1 84 ? -5.839 4.001 -0.493 1.00 95.69 84 ALA A CA 1
ATOM 683 C C . ALA A 1 84 ? -4.748 4.586 0.423 1.00 95.69 84 ALA A C 1
ATOM 685 O O . ALA A 1 84 ? -3.762 3.914 0.699 1.00 95.69 84 ALA A O 1
ATOM 686 N N . GLN A 1 85 ? -4.968 5.773 0.994 1.00 96.19 85 GLN A N 1
ATOM 687 C CA . GLN A 1 85 ? -4.059 6.367 1.983 1.00 96.19 85 GLN A CA 1
ATOM 688 C C . GLN A 1 85 ? -3.941 5.541 3.266 1.00 96.19 85 GLN A C 1
ATOM 690 O O . GLN A 1 85 ? -2.842 5.382 3.791 1.00 96.19 85 GLN A O 1
ATOM 695 N N . ILE A 1 86 ? -5.048 4.981 3.761 1.00 96.94 86 ILE A N 1
ATOM 696 C CA . ILE A 1 86 ? -5.031 4.088 4.929 1.00 96.94 86 ILE A CA 1
ATOM 697 C C . ILE A 1 86 ? -4.219 2.816 4.627 1.00 96.94 86 ILE A C 1
ATOM 699 O O . ILE A 1 86 ? -3.411 2.388 5.451 1.00 96.94 86 ILE A O 1
ATOM 703 N N . VAL A 1 87 ? -4.399 2.224 3.442 1.00 97.00 87 VAL A N 1
ATOM 704 C CA . VAL A 1 87 ? -3.652 1.024 3.027 1.00 97.00 87 VAL A CA 1
ATOM 705 C C . VAL A 1 87 ? -2.164 1.330 2.819 1.00 97.00 87 VAL A C 1
ATOM 707 O O . VAL A 1 87 ? -1.323 0.560 3.274 1.00 97.00 87 VAL A O 1
ATOM 710 N N . GLU A 1 88 ? -1.816 2.459 2.199 1.00 97.31 88 GLU A N 1
ATOM 711 C CA . GLU A 1 88 ? -0.426 2.919 2.056 1.00 97.31 88 GLU A CA 1
ATOM 712 C C . GLU A 1 88 ? 0.247 3.111 3.419 1.00 97.31 88 GLU A C 1
ATOM 714 O O . GLU A 1 88 ? 1.337 2.582 3.641 1.00 97.31 88 GLU A O 1
ATOM 719 N N . TRP A 1 89 ? -0.414 3.821 4.341 1.00 96.81 89 TRP A N 1
ATOM 720 C CA . TRP A 1 89 ? 0.080 4.021 5.702 1.00 96.81 89 TRP A CA 1
ATOM 721 C C . TRP A 1 89 ? 0.351 2.680 6.388 1.00 96.81 89 TRP A C 1
ATOM 723 O O . TRP A 1 89 ? 1.429 2.476 6.948 1.00 96.81 89 TRP A O 1
ATOM 733 N N . ALA A 1 90 ? -0.579 1.727 6.285 1.00 96.12 90 ALA A N 1
ATOM 734 C CA . ALA A 1 9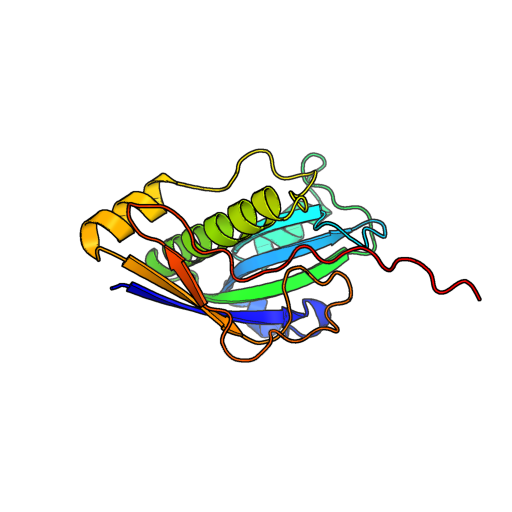0 ? -0.414 0.409 6.885 1.00 96.12 90 ALA A CA 1
ATOM 735 C C . ALA A 1 90 ? 0.797 -0.342 6.308 1.00 96.12 90 ALA A C 1
ATOM 737 O O . ALA A 1 90 ? 1.619 -0.863 7.062 1.00 96.12 90 ALA A O 1
ATOM 738 N N . LEU A 1 91 ? 0.954 -0.352 4.980 1.00 95.75 91 LEU A N 1
ATOM 739 C CA . LEU A 1 91 ? 2.098 -0.989 4.326 1.00 95.75 91 LEU A CA 1
ATOM 740 C C . LEU A 1 91 ? 3.425 -0.319 4.696 1.00 95.75 91 LEU A C 1
ATOM 742 O O . LEU A 1 91 ? 4.407 -1.019 4.923 1.00 95.75 91 LEU A O 1
ATOM 746 N N . LEU A 1 92 ? 3.479 1.010 4.787 1.00 95.88 92 LEU A N 1
ATOM 747 C CA . LEU A 1 92 ? 4.696 1.724 5.180 1.00 95.88 92 LEU A CA 1
ATOM 748 C C . LEU A 1 92 ? 5.101 1.431 6.628 1.00 95.88 92 LEU A C 1
ATOM 750 O O . LEU A 1 92 ? 6.289 1.250 6.891 1.00 95.88 92 LEU A O 1
ATOM 754 N N . ASN A 1 93 ? 4.139 1.323 7.547 1.00 94.25 93 ASN A N 1
ATOM 755 C CA . ASN A 1 93 ? 4.415 0.935 8.932 1.00 94.25 93 ASN A CA 1
ATOM 756 C C . ASN A 1 93 ? 4.869 -0.528 9.024 1.00 94.25 93 ASN A C 1
ATOM 758 O O . ASN A 1 93 ? 5.873 -0.818 9.664 1.00 94.25 93 ASN A O 1
ATOM 762 N N . ILE A 1 94 ? 4.232 -1.447 8.293 1.00 92.81 94 ILE A N 1
ATOM 763 C CA . ILE A 1 94 ? 4.711 -2.836 8.194 1.00 92.81 94 ILE A CA 1
ATOM 764 C C . ILE A 1 94 ? 6.130 -2.882 7.614 1.00 92.81 94 ILE A C 1
ATOM 766 O O . ILE A 1 94 ? 6.972 -3.644 8.090 1.00 92.81 94 ILE A O 1
ATOM 770 N N . ALA A 1 95 ? 6.425 -2.075 6.593 1.00 92.81 95 ALA A N 1
ATOM 771 C CA . ALA A 1 95 ? 7.755 -1.985 6.003 1.00 92.81 95 ALA A CA 1
ATOM 772 C C . ALA A 1 95 ? 8.787 -1.493 7.025 1.00 92.81 95 ALA A C 1
ATOM 774 O O . ALA A 1 95 ? 9.872 -2.063 7.103 1.00 92.81 95 ALA A O 1
ATOM 775 N N . LEU A 1 96 ? 8.449 -0.474 7.818 1.00 91.38 96 LEU A N 1
ATOM 776 C CA . LEU A 1 96 ? 9.303 0.056 8.879 1.00 91.38 96 LEU A CA 1
ATOM 777 C C . LEU A 1 96 ? 9.627 -1.027 9.918 1.00 91.38 96 LEU A C 1
ATOM 779 O O . LEU A 1 96 ? 10.792 -1.358 10.124 1.00 91.38 96 LEU A O 1
ATOM 783 N N . GLU A 1 97 ? 8.595 -1.658 10.467 1.00 90.38 97 GLU A N 1
ATOM 784 C CA . GLU A 1 97 ? 8.694 -2.661 11.535 1.00 90.38 97 GLU A CA 1
ATOM 785 C C . GLU A 1 97 ? 9.387 -3.952 11.081 1.00 90.38 97 GLU A C 1
ATOM 787 O O . GLU A 1 97 ? 10.105 -4.614 11.830 1.00 90.38 97 GLU A O 1
ATOM 792 N N . THR A 1 98 ? 9.243 -4.304 9.801 1.00 88.44 98 THR A N 1
ATOM 793 C CA . THR A 1 98 ? 9.926 -5.466 9.213 1.00 88.44 98 THR A CA 1
ATOM 794 C C . THR A 1 98 ? 11.295 -5.131 8.614 1.00 88.44 98 THR A C 1
ATOM 796 O O . THR A 1 98 ? 11.919 -6.002 8.003 1.00 88.44 98 THR A O 1
ATOM 799 N N . ASN A 1 99 ? 11.806 -3.909 8.813 1.00 89.50 99 ASN A N 1
ATOM 800 C CA . ASN A 1 99 ? 13.087 -3.422 8.285 1.00 89.50 99 ASN A CA 1
ATOM 801 C C . ASN A 1 99 ? 13.218 -3.551 6.756 1.00 89.50 99 ASN A C 1
ATOM 803 O O . ASN A 1 99 ? 14.248 -3.961 6.219 1.00 89.50 99 ASN A O 1
ATOM 807 N N . ARG A 1 100 ? 12.131 -3.226 6.064 1.00 90.31 100 ARG A N 1
ATOM 808 C CA . ARG A 1 100 ? 11.986 -3.184 4.606 1.00 90.31 100 ARG A CA 1
ATOM 809 C C . ARG A 1 100 ? 11.524 -1.802 4.141 1.00 90.31 100 ARG A C 1
ATOM 811 O O . ARG A 1 100 ? 10.905 -1.694 3.086 1.00 90.31 100 ARG A O 1
ATOM 818 N N . PHE A 1 101 ? 11.767 -0.750 4.928 1.00 91.38 101 PHE A N 1
ATOM 819 C CA . PHE A 1 101 ? 11.298 0.590 4.588 1.00 91.38 101 PHE A CA 1
ATOM 820 C C . PHE A 1 101 ? 11.865 1.035 3.226 1.00 91.38 101 PHE A C 1
ATOM 822 O O . PHE A 1 101 ? 13.066 0.858 2.987 1.00 91.38 101 PHE A O 1
ATOM 829 N N . PRO A 1 102 ? 11.038 1.576 2.312 1.00 90.94 102 PRO A N 1
ATOM 830 C CA . PRO A 1 102 ? 11.506 1.882 0.970 1.00 90.94 102 PRO A CA 1
ATOM 831 C C . PRO A 1 102 ? 12.450 3.085 0.955 1.00 90.94 102 PRO A C 1
ATOM 833 O O . PRO A 1 102 ? 12.132 4.138 1.503 1.00 90.94 102 PRO A O 1
ATOM 836 N N . ALA A 1 103 ? 13.576 2.968 0.249 1.00 85.38 103 ALA A N 1
ATOM 837 C CA . ALA A 1 103 ? 14.607 4.010 0.209 1.00 85.38 103 ALA A CA 1
ATOM 838 C C . ALA A 1 103 ? 14.120 5.357 -0.367 1.00 85.38 103 ALA A C 1
ATOM 840 O O . ALA A 1 103 ? 14.717 6.396 -0.096 1.00 85.38 103 ALA A O 1
ATOM 841 N N . ARG A 1 104 ? 13.057 5.352 -1.186 1.00 85.94 104 ARG A N 1
ATOM 842 C CA . ARG A 1 104 ? 12.496 6.565 -1.808 1.00 85.94 104 ARG A CA 1
ATOM 843 C C . ARG A 1 104 ? 11.296 7.147 -1.055 1.00 85.94 104 ARG A C 1
ATOM 845 O O . ARG A 1 104 ? 10.838 8.232 -1.410 1.00 85.94 104 ARG A O 1
ATOM 852 N N . ASN A 1 105 ? 10.782 6.477 -0.024 1.00 89.62 105 ASN A N 1
ATOM 853 C CA . ASN A 1 105 ? 9.752 7.051 0.840 1.00 89.62 105 ASN A CA 1
ATOM 854 C C . ASN A 1 105 ? 10.418 7.908 1.927 1.00 89.62 105 ASN A C 1
ATOM 856 O O . ASN A 1 105 ? 11.385 7.488 2.546 1.00 89.62 105 ASN A O 1
ATOM 860 N N . LYS A 1 106 ? 9.908 9.124 2.165 1.00 82.75 106 LYS A N 1
ATOM 861 C CA . LYS A 1 106 ? 10.450 10.040 3.195 1.00 82.75 106 LYS A CA 1
ATOM 862 C C . LYS A 1 106 ? 9.693 9.981 4.528 1.00 82.75 106 LYS A C 1
ATOM 864 O O . LYS A 1 106 ? 10.187 10.487 5.527 1.00 82.75 106 LYS A O 1
ATOM 869 N N . LYS A 1 107 ? 8.463 9.456 4.531 1.00 82.75 107 LYS A N 1
ATOM 870 C CA . LYS A 1 107 ? 7.525 9.470 5.668 1.00 82.75 107 LYS A CA 1
ATOM 871 C C . LYS A 1 107 ? 6.656 8.201 5.657 1.00 82.75 107 LYS A C 1
ATOM 873 O O . LYS A 1 107 ? 6.431 7.673 4.567 1.00 82.75 107 LYS A O 1
ATOM 878 N N . PRO A 1 108 ? 6.123 7.747 6.806 1.00 80.62 108 PRO A N 1
ATOM 879 C CA . PRO A 1 108 ? 5.321 6.521 6.923 1.00 80.62 108 PRO A CA 1
ATOM 880 C C . PRO A 1 108 ? 3.846 6.670 6.472 1.00 80.62 108 PRO A C 1
ATOM 882 O O . PRO A 1 108 ? 2.968 5.974 6.967 1.00 80.62 108 PRO A O 1
ATOM 885 N N . GLY A 1 109 ? 3.552 7.567 5.525 1.00 82.69 109 GLY A N 1
ATOM 886 C CA . GLY A 1 109 ? 2.189 7.819 5.032 1.00 82.69 109 GLY A CA 1
ATOM 887 C C . GLY A 1 109 ? 1.406 8.851 5.855 1.00 82.69 109 GLY A C 1
ATOM 888 O O . GLY A 1 109 ? 1.947 9.518 6.740 1.00 82.69 109 GLY A O 1
ATOM 889 N N . ASN A 1 110 ? 0.121 9.030 5.534 1.00 87.75 110 ASN A N 1
ATOM 890 C CA . ASN A 1 110 ? -0.741 10.046 6.151 1.00 87.75 110 ASN A CA 1
ATOM 891 C C . ASN A 1 110 ? -1.421 9.525 7.434 1.00 87.75 110 ASN A C 1
ATOM 893 O O . ASN A 1 110 ? -2.431 8.836 7.355 1.00 87.75 110 ASN A O 1
ATOM 897 N N . ASN A 1 111 ? -0.920 9.891 8.618 1.00 91.50 111 ASN A N 1
ATOM 898 C CA . ASN A 1 111 ? -1.518 9.441 9.888 1.00 91.50 111 ASN A CA 1
ATOM 899 C C . ASN A 1 111 ? -2.908 10.042 10.159 1.00 91.50 111 ASN A C 1
ATOM 901 O O . ASN A 1 111 ? -3.779 9.378 10.711 1.00 91.50 111 ASN A O 1
ATOM 905 N N . LYS A 1 112 ? -3.150 11.283 9.711 1.00 93.75 112 LYS A N 1
ATOM 906 C CA . LYS A 1 112 ? -4.382 12.028 10.029 1.00 93.75 112 LYS A CA 1
ATOM 907 C C . LYS A 1 112 ? -5.639 11.332 9.513 1.00 93.75 112 LYS A C 1
ATOM 909 O O . LYS A 1 112 ? -6.699 11.408 10.127 1.00 93.75 112 LYS A O 1
ATOM 914 N N . ILE A 1 113 ? -5.542 10.665 8.358 1.00 94.38 113 ILE A N 1
ATOM 915 C CA . ILE A 1 113 ? -6.689 9.937 7.805 1.00 94.38 113 ILE A CA 1
ATOM 916 C C . ILE A 1 113 ? -6.986 8.664 8.600 1.00 94.38 113 ILE A C 1
ATOM 918 O O . ILE A 1 113 ? -8.148 8.302 8.753 1.00 94.38 113 ILE A O 1
ATOM 922 N N . VAL A 1 114 ? -5.954 8.017 9.142 1.00 95.31 114 VAL A N 1
ATOM 923 C CA . VAL A 1 114 ? -6.097 6.828 9.983 1.00 95.31 114 VAL A CA 1
ATOM 924 C C . VAL A 1 114 ? -6.749 7.211 11.310 1.00 95.31 114 VAL A C 1
ATOM 926 O O . VAL A 1 114 ? -7.768 6.621 11.660 1.00 95.31 114 VAL A O 1
ATOM 929 N N . GLU A 1 115 ? -6.250 8.258 11.975 1.00 95.62 115 GLU A N 1
ATOM 930 C CA . GLU A 1 115 ? -6.822 8.816 13.213 1.00 95.62 115 GLU A CA 1
ATOM 931 C C . GLU A 1 115 ? -8.315 9.136 13.050 1.00 95.62 115 GLU A C 1
ATOM 933 O O . GLU A 1 115 ? -9.141 8.594 13.781 1.00 95.62 115 GLU A O 1
ATOM 938 N N . LYS A 1 116 ? -8.684 9.887 12.000 1.00 95.88 116 LYS A N 1
ATOM 939 C CA . LYS A 1 116 ? -10.087 10.206 11.666 1.00 95.88 116 LYS A CA 1
ATOM 940 C C . LYS A 1 116 ? -10.978 8.959 11.577 1.00 95.88 116 LYS A C 1
ATOM 942 O O . LYS A 1 116 ? -12.141 8.98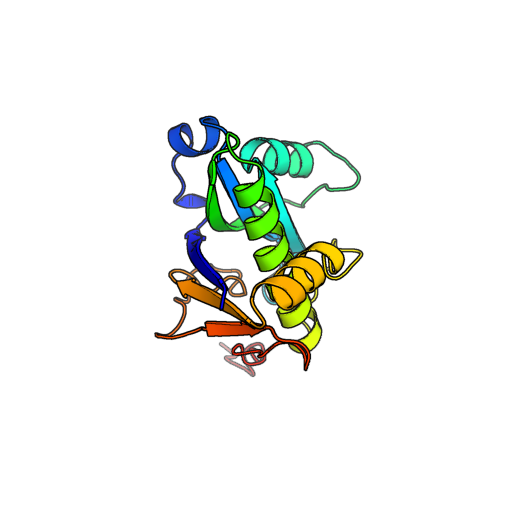2 11.984 1.00 95.88 116 LYS A O 1
ATOM 947 N N . TYR A 1 117 ? -10.485 7.874 10.978 1.00 96.44 117 TYR A N 1
ATOM 948 C CA . TYR A 1 117 ? -11.270 6.644 10.824 1.00 96.44 117 TYR A CA 1
ATOM 949 C C . TYR A 1 117 ? -11.300 5.805 12.106 1.00 96.44 117 TYR A C 1
ATOM 951 O O . TYR A 1 117 ? -12.312 5.151 12.365 1.00 96.44 117 TYR A O 1
ATOM 959 N N . ILE A 1 118 ? -10.245 5.841 12.920 1.00 96.56 118 ILE A N 1
ATOM 960 C CA . ILE A 1 118 ? -10.243 5.226 14.250 1.00 96.56 118 ILE A CA 1
ATOM 961 C C . ILE A 1 118 ? -11.247 5.943 15.154 1.00 96.56 118 ILE A C 1
ATOM 963 O O . ILE A 1 118 ? -12.082 5.269 15.743 1.00 96.56 118 ILE A O 1
ATOM 967 N N . GLU A 1 119 ? -11.255 7.276 15.196 1.00 96.38 119 GLU A N 1
ATOM 968 C CA . GLU A 1 119 ? -12.236 8.055 15.969 1.00 96.38 119 GLU A CA 1
ATOM 969 C C . GLU A 1 119 ? -13.678 7.718 15.571 1.00 96.38 119 GLU A C 1
ATOM 971 O O . GLU A 1 119 ? -14.547 7.540 16.420 1.00 96.38 119 GLU A O 1
ATOM 976 N N . LYS A 1 120 ? -13.939 7.576 14.265 1.00 96.75 120 LYS A N 1
ATOM 977 C CA . LYS A 1 120 ? -15.288 7.302 13.757 1.00 96.75 120 LYS A CA 1
ATOM 978 C C . LYS A 1 120 ? -15.743 5.852 13.947 1.00 96.75 120 LYS A C 1
ATOM 980 O O . LYS A 1 120 ? -16.935 5.603 14.113 1.00 96.75 120 LYS A O 1
ATOM 985 N N . TYR A 1 121 ? -14.839 4.881 13.831 1.00 96.94 121 TYR A N 1
ATOM 986 C CA . TYR A 1 121 ? -15.208 3.462 13.728 1.00 96.94 121 TYR A CA 1
ATOM 987 C C . TYR A 1 121 ? -14.574 2.563 14.794 1.00 96.94 121 TYR A C 1
ATOM 989 O O . TYR A 1 121 ? -14.791 1.345 14.735 1.00 96.94 121 TYR A O 1
ATOM 997 N N . ASN A 1 122 ? -13.798 3.121 15.724 1.00 95.88 122 ASN A N 1
ATOM 998 C CA . ASN A 1 122 ? -12.962 2.488 16.757 1.00 95.88 122 ASN A CA 1
ATOM 999 C C . ASN A 1 122 ? -11.831 1.582 16.249 1.00 95.88 122 ASN A C 1
ATOM 1001 O O . ASN A 1 122 ? -10.818 1.420 16.923 1.00 95.88 122 ASN A O 1
ATOM 1005 N N . LYS A 1 123 ? -12.007 0.956 15.085 1.00 96.56 123 LYS A N 1
ATOM 1006 C CA . LYS A 1 123 ? -11.085 -0.028 14.519 1.00 96.56 123 LYS A CA 1
ATOM 1007 C C . LYS A 1 123 ? -11.194 -0.064 13.002 1.00 96.56 123 LYS A C 1
ATOM 1009 O O . LYS A 1 123 ? -12.308 -0.032 12.468 1.00 96.56 123 LYS A O 1
ATOM 1014 N N . ILE A 1 124 ? -10.060 -0.217 12.332 1.00 97.62 124 ILE A N 1
ATOM 1015 C CA . ILE A 1 124 ? -9.941 -0.478 10.897 1.00 97.62 124 ILE A CA 1
ATOM 1016 C C . ILE A 1 124 ? -9.397 -1.897 10.714 1.00 97.62 124 ILE A C 1
ATOM 1018 O O . ILE A 1 124 ? -8.466 -2.301 11.407 1.00 97.62 124 ILE A O 1
ATOM 1022 N N . LYS A 1 125 ? -9.977 -2.650 9.779 1.00 96.75 125 LYS A N 1
ATOM 1023 C CA . LYS A 1 125 ? -9.467 -3.947 9.329 1.00 96.75 125 LYS A CA 1
ATOM 1024 C C . LYS A 1 125 ? -9.175 -3.897 7.839 1.00 96.75 125 LYS A C 1
ATOM 1026 O O . LYS A 1 125 ? -10.094 -3.651 7.052 1.00 96.75 125 LYS A O 1
ATOM 1031 N N . ILE A 1 126 ? -7.926 -4.150 7.463 1.00 96.38 126 ILE A N 1
ATOM 1032 C CA . ILE A 1 126 ? -7.522 -4.304 6.064 1.00 96.38 126 ILE A CA 1
ATOM 1033 C C . ILE A 1 126 ? -7.321 -5.789 5.797 1.00 96.38 126 ILE A C 1
ATOM 1035 O O . ILE A 1 126 ? -6.443 -6.419 6.384 1.00 96.38 126 ILE A O 1
ATOM 1039 N N . TYR A 1 127 ? -8.138 -6.337 4.910 1.00 94.62 127 TYR A N 1
ATOM 1040 C CA . TYR A 1 127 ? -8.016 -7.706 4.442 1.00 94.62 127 TYR A CA 1
ATOM 1041 C C . TYR A 1 127 ? -7.161 -7.705 3.183 1.00 94.62 127 TYR A C 1
ATOM 1043 O O . TYR A 1 127 ? -7.541 -7.114 2.170 1.00 94.62 127 TYR A O 1
ATOM 1051 N N . CYS A 1 128 ? -5.990 -8.329 3.258 1.00 94.25 128 CYS A N 1
ATOM 1052 C CA . CYS A 1 128 ? -5.072 -8.404 2.134 1.00 94.25 128 CYS A CA 1
ATOM 1053 C C . CYS A 1 128 ? -5.202 -9.760 1.435 1.00 94.25 128 CYS A C 1
ATOM 1055 O O . CYS A 1 128 ? -5.181 -10.804 2.085 1.00 94.25 128 CYS A O 1
ATOM 1057 N N . TYR A 1 129 ? -5.298 -9.733 0.106 1.00 93.44 129 TYR A N 1
ATOM 1058 C CA . TYR A 1 129 ? -5.434 -10.917 -0.746 1.00 93.44 129 TYR A CA 1
ATOM 1059 C C . TYR A 1 129 ? -4.462 -10.867 -1.929 1.00 93.44 129 TYR A C 1
ATOM 1061 O O . TYR A 1 129 ? -3.878 -9.822 -2.219 1.00 93.44 129 TYR A O 1
ATOM 1069 N N . GLY A 1 130 ? -4.319 -11.990 -2.636 1.00 93.38 130 GLY A N 1
ATOM 1070 C CA . GLY A 1 130 ? -3.544 -12.056 -3.872 1.00 93.38 130 GLY A CA 1
ATOM 1071 C C . GLY A 1 130 ? -2.051 -12.257 -3.623 1.00 93.38 130 GLY A C 1
ATOM 1072 O O . GLY A 1 130 ? -1.654 -13.212 -2.955 1.00 93.38 130 GLY A O 1
ATOM 1073 N N . ILE A 1 131 ? -1.216 -11.405 -4.212 1.00 92.81 131 ILE A N 1
ATOM 1074 C CA . ILE A 1 131 ? 0.249 -11.485 -4.156 1.00 92.81 131 ILE A CA 1
ATOM 1075 C C . ILE A 1 131 ? 0.791 -10.749 -2.928 1.00 92.81 131 ILE A C 1
ATOM 1077 O O . ILE A 1 131 ? 0.329 -9.660 -2.604 1.00 92.81 131 ILE A O 1
ATOM 1081 N N . ASP A 1 132 ? 1.796 -11.314 -2.257 1.00 92.25 132 ASP A N 1
ATOM 1082 C CA . ASP A 1 132 ? 2.461 -10.645 -1.138 1.00 92.25 132 ASP A CA 1
ATOM 1083 C C . ASP A 1 132 ? 3.138 -9.349 -1.618 1.00 92.25 132 ASP A C 1
ATOM 1085 O O . ASP A 1 132 ? 4.068 -9.416 -2.435 1.00 92.25 132 ASP A O 1
ATOM 1089 N N . PRO A 1 133 ? 2.722 -8.172 -1.107 1.00 92.56 133 PRO A N 1
ATOM 1090 C CA . PRO A 1 133 ? 3.275 -6.898 -1.541 1.00 92.56 133 PRO A CA 1
ATOM 1091 C C . PRO A 1 133 ? 4.746 -6.710 -1.196 1.00 92.56 133 PRO A C 1
ATOM 1093 O O . PRO A 1 133 ? 5.409 -5.884 -1.818 1.00 92.56 133 PRO A O 1
ATOM 1096 N N . PHE A 1 134 ? 5.283 -7.495 -0.263 1.00 91.00 134 PHE A N 1
ATOM 1097 C CA . PHE A 1 134 ? 6.691 -7.450 0.107 1.00 91.00 134 PHE A CA 1
ATOM 1098 C C . PHE A 1 134 ? 7.543 -8.534 -0.571 1.00 91.00 134 PHE A C 1
ATOM 1100 O O . PHE A 1 134 ? 8.704 -8.733 -0.196 1.00 91.00 134 PHE A O 1
ATOM 1107 N N . CYS A 1 135 ? 7.003 -9.225 -1.580 1.00 86.94 135 CYS A N 1
ATOM 1108 C CA . CYS A 1 135 ? 7.747 -10.152 -2.424 1.00 86.94 135 CYS A CA 1
ATOM 1109 C C . CYS A 1 135 ? 8.134 -9.484 -3.753 1.00 86.94 135 CYS A C 1
ATOM 1111 O O . CYS A 1 135 ? 7.311 -9.376 -4.659 1.00 86.94 135 CYS A O 1
ATOM 1113 N N . ALA A 1 136 ? 9.415 -9.133 -3.923 1.00 81.12 136 ALA A N 1
ATOM 1114 C CA . ALA A 1 136 ? 9.922 -8.464 -5.133 1.00 81.12 136 ALA A CA 1
ATOM 1115 C C . ALA A 1 136 ? 9.600 -9.204 -6.444 1.00 81.12 136 ALA A C 1
ATOM 1117 O O . ALA A 1 136 ? 9.390 -8.595 -7.486 1.00 81.12 136 ALA A O 1
ATOM 1118 N N . THR A 1 137 ? 9.555 -10.538 -6.400 1.00 79.00 137 THR A N 1
ATOM 1119 C CA . THR A 1 137 ? 9.260 -11.360 -7.586 1.00 79.00 137 THR A CA 1
ATOM 1120 C C . THR A 1 137 ? 7.767 -11.449 -7.908 1.00 79.00 137 THR A C 1
ATOM 1122 O O . THR A 1 137 ? 7.398 -11.972 -8.959 1.00 79.00 137 THR A O 1
ATOM 1125 N N . GLY A 1 138 ? 6.903 -11.031 -6.978 1.00 79.69 138 GLY A N 1
ATOM 1126 C CA . GLY A 1 138 ? 5.459 -11.233 -7.044 1.00 79.69 138 GLY A CA 1
ATOM 1127 C C . GLY A 1 138 ? 5.036 -12.705 -7.120 1.00 79.69 138 GLY A C 1
ATOM 1128 O O . GLY A 1 138 ? 3.936 -13.000 -7.573 1.00 79.69 138 GLY A O 1
ATOM 1129 N N . ARG A 1 139 ? 5.914 -13.656 -6.767 1.00 82.25 139 ARG A N 1
ATOM 1130 C CA . ARG A 1 139 ? 5.624 -15.100 -6.859 1.00 82.25 139 ARG A CA 1
ATOM 1131 C C . ARG A 1 139 ? 4.932 -15.651 -5.619 1.00 82.25 139 ARG A C 1
ATOM 1133 O O . ARG A 1 139 ? 4.258 -16.671 -5.716 1.00 82.25 139 ARG A O 1
ATOM 1140 N N . LEU A 1 140 ? 5.113 -15.005 -4.468 1.00 85.69 140 LEU A N 1
ATOM 1141 C CA . LEU A 1 140 ? 4.486 -15.433 -3.223 1.00 85.69 140 LEU A CA 1
ATOM 1142 C C . LEU A 1 140 ? 3.059 -14.903 -3.158 1.00 85.69 140 LEU A C 1
ATOM 1144 O O . LEU A 1 140 ? 2.831 -13.710 -3.344 1.00 85.69 140 LEU A O 1
ATOM 1148 N N . LYS A 1 141 ? 2.110 -15.795 -2.884 1.00 88.75 141 LYS A N 1
ATOM 1149 C CA . LYS A 1 141 ? 0.749 -15.407 -2.524 1.00 88.75 141 LYS A CA 1
ATOM 1150 C C . LYS A 1 141 ? 0.694 -15.060 -1.043 1.00 88.75 141 LYS A C 1
ATOM 1152 O O . LYS A 1 141 ? 1.425 -15.631 -0.234 1.00 88.75 141 LYS A O 1
ATOM 1157 N N . ILE A 1 142 ? -0.195 -14.141 -0.705 1.00 86.94 142 ILE A N 1
ATOM 1158 C CA . ILE A 1 142 ? -0.589 -13.885 0.672 1.00 86.94 142 ILE A CA 1
ATOM 1159 C C . ILE A 1 142 ? -1.183 -15.183 1.226 1.00 86.94 142 ILE A C 1
ATOM 1161 O O . ILE A 1 142 ? -2.102 -15.739 0.631 1.00 86.94 142 ILE A O 1
ATOM 1165 N N . SER A 1 143 ? -0.634 -15.682 2.337 1.00 76.06 143 SER A N 1
ATOM 1166 C CA . SER A 1 143 ? -1.212 -16.823 3.055 1.00 76.06 143 SER A CA 1
ATOM 1167 C C . SER A 1 143 ? -2.637 -16.490 3.487 1.00 76.06 143 SER A C 1
ATOM 1169 O O . SER A 1 143 ? -2.882 -15.350 3.892 1.00 76.06 143 SER A O 1
ATOM 1171 N N . ASP A 1 144 ? -3.536 -17.471 3.478 1.00 63.59 144 ASP A N 1
ATOM 1172 C CA . ASP A 1 144 ? -4.925 -17.266 3.885 1.00 63.59 144 ASP A CA 1
ATOM 1173 C C . ASP A 1 144 ? -4.984 -16.528 5.240 1.00 63.59 144 ASP A C 1
ATOM 1175 O O . ASP A 1 144 ? -4.367 -16.948 6.221 1.00 63.59 144 ASP A O 1
ATOM 1179 N N . ASN A 1 145 ? -5.694 -15.391 5.270 1.00 65.31 145 ASN A N 1
ATOM 1180 C CA . ASN A 1 145 ? -5.949 -14.536 6.443 1.00 65.31 145 ASN A CA 1
ATOM 1181 C C . ASN A 1 145 ? -4.885 -13.494 6.866 1.00 65.31 145 ASN A C 1
ATOM 1183 O O . ASN A 1 145 ? -4.790 -13.182 8.056 1.00 65.31 145 ASN A O 1
ATOM 1187 N N . LYS A 1 146 ? -4.129 -12.853 5.954 1.00 86.62 146 LYS A N 1
ATOM 1188 C CA . LYS A 1 146 ? -3.409 -11.613 6.341 1.00 86.62 146 LYS A CA 1
ATOM 1189 C C . LYS A 1 146 ? -4.396 -10.463 6.560 1.00 86.62 146 LYS A C 1
ATOM 1191 O O . LYS A 1 146 ? -4.850 -9.818 5.616 1.00 86.62 146 LYS A O 1
ATOM 1196 N N . ILE A 1 147 ? -4.701 -10.211 7.829 1.00 91.38 147 ILE A N 1
ATOM 1197 C CA . ILE A 1 147 ? -5.538 -9.100 8.278 1.00 91.38 147 ILE A CA 1
ATOM 1198 C C . ILE A 1 147 ? -4.660 -8.120 9.047 1.00 91.38 147 ILE A C 1
ATOM 1200 O O . ILE A 1 147 ? -3.994 -8.497 10.010 1.00 91.38 147 ILE A O 1
ATOM 1204 N N . ILE A 1 148 ? -4.673 -6.862 8.620 1.00 94.19 148 ILE A N 1
ATOM 1205 C CA . ILE A 1 148 ? -4.067 -5.755 9.355 1.00 94.19 148 ILE A CA 1
ATOM 1206 C C . ILE A 1 148 ? -5.159 -5.134 10.214 1.00 94.19 148 ILE A C 1
ATOM 1208 O O . ILE A 1 148 ? -6.119 -4.563 9.691 1.00 94.19 148 ILE A O 1
ATOM 1212 N N . ASP A 1 149 ? -4.998 -5.244 11.525 1.00 94.56 149 ASP A N 1
ATOM 1213 C CA . ASP A 1 149 ? -5.849 -4.575 12.498 1.00 94.56 149 ASP A CA 1
ATOM 1214 C C . ASP A 1 149 ? -5.198 -3.251 12.909 1.00 94.56 149 ASP A C 1
ATOM 1216 O O . ASP A 1 149 ? -4.024 -3.230 13.272 1.00 94.56 149 ASP A O 1
ATOM 1220 N N . ILE A 1 150 ? -5.957 -2.157 12.852 1.00 95.75 150 ILE A N 1
ATOM 1221 C CA . ILE A 1 150 ? -5.512 -0.831 13.292 1.00 95.75 150 ILE A CA 1
ATOM 1222 C C . ILE A 1 150 ? -6.538 -0.283 14.278 1.00 95.75 150 ILE A C 1
ATOM 1224 O O . ILE A 1 150 ? -7.727 -0.184 13.956 1.00 95.75 150 ILE A O 1
ATOM 1228 N N . ASP A 1 151 ? -6.087 0.076 15.471 1.00 95.06 151 ASP A N 1
ATOM 1229 C CA . ASP A 1 151 ? -6.897 0.731 16.492 1.00 95.06 151 ASP A CA 1
ATOM 1230 C C . ASP A 1 151 ? -6.067 1.760 17.274 1.00 95.06 151 ASP A C 1
ATOM 1232 O O . ASP A 1 151 ? -4.931 2.072 16.914 1.00 95.06 151 ASP A O 1
ATOM 1236 N N . LYS A 1 152 ? -6.650 2.329 18.333 1.00 92.56 152 LYS A N 1
ATOM 1237 C CA . LYS A 1 152 ? -5.999 3.352 19.165 1.00 92.56 152 LYS A CA 1
ATOM 1238 C C . LYS A 1 152 ? -4.689 2.891 19.825 1.00 92.56 152 LYS A C 1
ATOM 1240 O O . LYS A 1 152 ? -3.916 3.736 20.256 1.00 92.56 152 LYS A O 1
ATOM 1245 N N . ASN A 1 153 ? -4.456 1.583 19.931 1.00 91.19 153 ASN A N 1
ATOM 1246 C CA . ASN A 1 153 ? -3.247 1.008 20.519 1.00 91.19 153 ASN A CA 1
ATOM 1247 C C . ASN A 1 153 ? -2.159 0.739 19.465 1.00 91.19 153 ASN A C 1
ATOM 1249 O O . ASN A 1 153 ? -1.059 0.328 19.826 1.00 91.19 153 ASN A O 1
ATOM 1253 N N . GLY A 1 154 ? -2.449 0.958 18.177 1.00 88.88 154 GLY A N 1
ATOM 1254 C CA . GLY A 1 154 ? -1.491 0.827 17.084 1.00 88.88 154 GLY A CA 1
ATOM 1255 C C . GLY A 1 154 ? -1.940 -0.132 15.982 1.00 88.88 154 GLY A C 1
ATOM 1256 O O . GLY A 1 154 ? -3.130 -0.313 15.718 1.00 88.88 154 GLY A O 1
ATOM 1257 N N . ILE A 1 155 ? -0.954 -0.715 15.298 1.00 92.38 155 ILE A N 1
ATOM 1258 C CA . ILE A 1 155 ? -1.127 -1.599 14.143 1.00 92.38 155 ILE A CA 1
ATOM 1259 C C . ILE A 1 155 ? -0.665 -3.020 14.475 1.00 92.38 155 ILE A C 1
ATOM 1261 O O . ILE A 1 155 ? 0.428 -3.237 14.989 1.00 92.38 155 ILE A O 1
ATOM 1265 N N . THR A 1 156 ? -1.481 -4.008 14.121 1.00 89.69 156 THR A N 1
ATOM 1266 C CA . THR A 1 156 ? -1.065 -5.412 14.104 1.00 89.69 156 THR A CA 1
ATOM 1267 C C . THR A 1 156 ? -0.306 -5.696 12.816 1.00 89.69 156 THR A C 1
ATOM 1269 O O . THR A 1 156 ? -0.804 -5.427 11.723 1.00 89.69 156 THR A O 1
ATOM 1272 N N . ILE A 1 157 ? 0.888 -6.273 12.938 1.00 84.88 157 ILE A N 1
ATOM 1273 C CA . ILE A 1 157 ? 1.778 -6.563 11.810 1.00 84.88 157 ILE A CA 1
ATOM 1274 C C . ILE A 1 157 ? 1.758 -8.071 11.555 1.00 84.88 157 ILE A C 1
ATOM 1276 O O . ILE A 1 157 ? 2.494 -8.813 12.202 1.00 84.88 157 ILE A O 1
ATOM 1280 N N . PRO A 1 158 ? 0.940 -8.572 10.613 1.00 80.81 158 PRO A N 1
ATOM 1281 C CA . PRO A 1 158 ? 0.872 -10.007 10.368 1.00 80.81 158 PRO A CA 1
ATOM 1282 C C . PRO A 1 158 ? 2.004 -10.493 9.443 1.00 80.81 158 PRO A C 1
ATOM 1284 O O . PRO A 1 158 ? 2.033 -11.670 9.089 1.00 80.81 158 PRO A O 1
ATOM 1287 N N . TRP A 1 159 ? 2.932 -9.628 9.009 1.00 80.44 159 TRP A N 1
ATOM 1288 C CA . TRP A 1 159 ? 4.086 -10.014 8.189 1.00 80.44 159 TRP A CA 1
ATOM 1289 C C . TRP A 1 159 ? 5.306 -10.307 9.052 1.00 80.44 159 TRP A C 1
ATOM 1291 O O . TRP A 1 159 ? 5.786 -9.449 9.786 1.00 80.44 159 TRP A O 1
ATOM 1301 N N . ASN A 1 160 ? 5.884 -11.489 8.860 1.00 72.31 160 ASN A N 1
ATOM 1302 C CA . ASN A 1 160 ? 7.186 -11.806 9.425 1.00 72.31 160 ASN A CA 1
ATOM 1303 C C . ASN A 1 160 ? 8.287 -11.097 8.632 1.00 72.31 160 ASN A C 1
ATOM 1305 O O . ASN A 1 160 ? 8.182 -10.915 7.413 1.00 72.31 160 ASN A O 1
ATOM 1309 N N . ARG A 1 161 ? 9.397 -10.783 9.305 1.00 62.75 161 ARG A N 1
ATOM 1310 C CA . ARG A 1 161 ? 10.660 -10.466 8.631 1.00 62.75 161 ARG A CA 1
ATOM 1311 C C . ARG A 1 161 ? 11.008 -11.653 7.727 1.00 62.75 161 ARG A C 1
ATOM 1313 O O . ARG A 1 161 ? 11.282 -12.747 8.217 1.00 62.75 161 ARG A O 1
ATOM 1320 N N . HIS A 1 162 ? 10.974 -11.477 6.408 1.00 54.81 162 HIS A N 1
ATOM 1321 C CA . HIS A 1 162 ? 11.600 -12.456 5.526 1.00 54.81 162 HIS A CA 1
ATOM 1322 C C . HIS A 1 162 ? 13.105 -12.371 5.767 1.00 54.81 162 HIS A C 1
ATOM 1324 O O . HIS A 1 162 ? 13.735 -11.374 5.418 1.00 54.81 162 HIS A O 1
ATOM 1330 N N . SER A 1 163 ? 13.675 -13.394 6.408 1.00 38.69 163 SER A N 1
ATOM 1331 C CA . SER A 1 163 ? 15.124 -13.564 6.407 1.00 38.69 163 SER A CA 1
ATOM 1332 C C . SER A 1 163 ? 15.535 -13.736 4.945 1.00 38.69 163 SER A C 1
ATOM 1334 O O . SER A 1 163 ? 15.043 -14.674 4.311 1.00 38.69 163 SER A O 1
ATOM 1336 N N . PRO A 1 164 ? 16.373 -12.856 4.365 1.00 41.19 164 PRO A N 1
ATOM 1337 C CA . PRO A 1 164 ? 16.930 -13.137 3.053 1.00 41.19 164 PRO A CA 1
ATOM 1338 C C . PRO A 1 164 ? 17.658 -14.475 3.180 1.00 41.19 164 PRO A C 1
ATOM 1340 O O . PRO A 1 164 ? 18.459 -14.634 4.099 1.00 41.19 164 PRO A O 1
ATOM 1343 N N . ASN A 1 165 ? 17.285 -15.444 2.339 1.00 39.84 165 ASN A N 1
ATOM 1344 C CA . ASN A 1 165 ? 17.822 -16.804 2.294 1.00 39.84 165 ASN A CA 1
ATOM 1345 C C . ASN A 1 165 ? 19.238 -16.893 2.882 1.00 39.84 165 ASN A C 1
ATOM 1347 O O . ASN A 1 165 ? 20.207 -16.490 2.234 1.00 39.84 165 ASN A O 1
ATOM 1351 N N . ARG A 1 166 ? 19.375 -17.453 4.091 1.00 36.47 166 ARG A N 1
ATOM 1352 C CA . ARG A 1 166 ? 20.667 -17.994 4.512 1.00 36.47 166 ARG A CA 1
ATOM 1353 C C . ARG A 1 166 ? 20.933 -19.189 3.604 1.00 36.47 166 ARG A C 1
ATOM 1355 O O . ARG A 1 166 ? 20.328 -20.234 3.785 1.00 36.47 166 ARG A O 1
ATOM 1362 N N . GLY A 1 167 ? 21.781 -18.983 2.601 1.00 42.66 167 GLY A N 1
ATOM 1363 C CA . GLY A 1 167 ? 22.496 -20.027 1.875 1.00 42.66 167 GLY A CA 1
ATOM 1364 C C . GLY A 1 167 ? 21.648 -21.080 1.156 1.00 42.66 167 GLY A C 1
ATOM 1365 O O . GLY A 1 167 ? 21.309 -22.116 1.713 1.00 42.66 167 GLY A O 1
ATOM 1366 N N . ARG A 1 168 ? 21.506 -20.925 -0.159 1.00 35.84 168 ARG A N 1
ATOM 1367 C CA . ARG A 1 168 ? 21.860 -22.037 -1.047 1.00 35.84 168 ARG A CA 1
ATOM 1368 C C . ARG A 1 168 ? 23.018 -21.563 -1.907 1.00 35.84 168 ARG A C 1
ATOM 1370 O O . ARG A 1 168 ? 22.822 -20.816 -2.860 1.00 35.84 168 ARG A O 1
ATOM 1377 N N . ARG A 1 169 ? 24.226 -21.924 -1.465 1.00 38.88 169 ARG A N 1
ATOM 1378 C CA . ARG A 1 169 ? 25.386 -22.033 -2.348 1.00 38.88 169 ARG A CA 1
ATOM 1379 C C . ARG A 1 169 ? 25.022 -23.119 -3.365 1.00 38.88 169 ARG A C 1
ATOM 1381 O O . ARG A 1 169 ? 24.693 -24.226 -2.942 1.00 38.88 169 ARG A O 1
ATOM 1388 N N . TYR A 1 170 ? 24.977 -22.756 -4.640 1.00 44.50 170 TYR A N 1
ATOM 1389 C CA . TYR A 1 170 ? 25.265 -23.693 -5.721 1.00 44.50 170 TYR A CA 1
ATOM 1390 C C . TYR A 1 170 ? 26.755 -23.568 -6.011 1.00 44.50 170 TYR A C 1
ATOM 1392 O O . TYR A 1 170 ? 27.250 -22.419 -5.903 1.00 44.50 170 TYR A O 1
#